Protein AF-A0A846QGM6-F1 (afdb_monomer)

Solvent-accessible surface area (backbone atoms only — not comparable to full-atom values): 6188 Å² total; per-residue (Å²): 93,51,68,62,52,48,53,54,50,50,55,50,37,68,71,65,72,51,72,40,39,62,67,58,50,51,53,54,36,46,74,75,37,53,83,46,46,83,41,39,66,65,30,49,55,51,36,39,76,70,55,50,32,43,80,45,79,36,79,90,75,72,40,58,25,36,38,66,63,51,89,82,69,51,75,65,61,50,46,73,76,38,52,67,59,52,51,51,62,76,44,59,87,78,66,97,67,87,84,69,82,88,130

Secondary structure (DSSP, 8-state):
-HHHHHHHHHHHHHHHTS-EEHHHHHHHHHHH-HHHHTTHHHHHHHHHHTTSEEEEEETTTTEEEEEES-TT--HHHHHHH-THHHHHHHS-SS---------

Structure (mmCIF, N/CA/C/O backbone):
data_AF-A0A846QGM6-F1
#
_entry.id   AF-A0A846QGM6-F1
#
loop_
_atom_site.group_PDB
_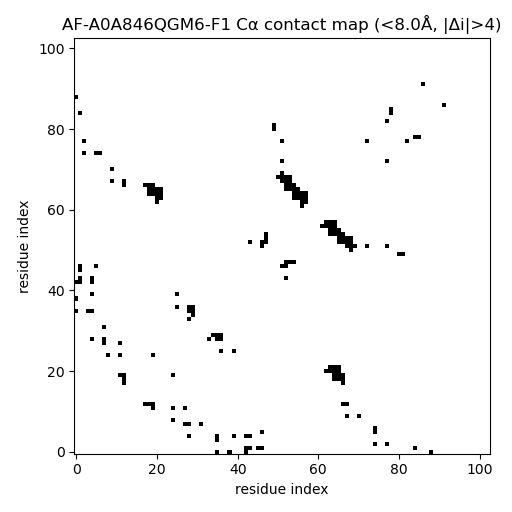atom_site.id
_atom_site.type_symbol
_atom_site.label_atom_id
_atom_site.label_alt_id
_atom_site.label_comp_id
_atom_site.label_asym_id
_atom_site.label_entity_id
_atom_site.label_seq_id
_atom_site.pdbx_PDB_ins_code
_atom_site.Cartn_x
_atom_site.Cartn_y
_atom_site.Cartn_z
_atom_site.occupancy
_atom_site.B_iso_or_equiv
_atom_site.auth_seq_id
_atom_site.auth_comp_id
_atom_site.auth_asym_id
_atom_site.auth_atom_id
_atom_site.pdbx_PDB_model_num
ATOM 1 N N . MET A 1 1 ? 6.229 1.253 -12.048 1.00 69.81 1 MET A N 1
ATOM 2 C CA . MET A 1 1 ? 7.119 0.223 -11.472 1.00 69.81 1 MET A CA 1
ATOM 3 C C . MET A 1 1 ? 6.614 -0.154 -10.082 1.00 69.81 1 MET A C 1
ATOM 5 O O . MET A 1 1 ? 6.600 0.723 -9.217 1.00 69.81 1 MET A O 1
ATOM 9 N N . PRO A 1 2 ? 6.232 -1.421 -9.850 1.00 71.75 2 PRO A N 1
ATOM 10 C CA . PRO A 1 2 ? 5.637 -1.881 -8.591 1.00 71.75 2 PRO A CA 1
ATOM 11 C C . PRO A 1 2 ? 6.503 -1.625 -7.354 1.00 71.75 2 PRO A C 1
ATOM 13 O O . PRO A 1 2 ? 5.987 -1.170 -6.340 1.00 71.75 2 PRO A O 1
ATOM 16 N N . MET A 1 3 ? 7.822 -1.815 -7.462 1.00 80.06 3 MET A N 1
ATOM 17 C CA . MET A 1 3 ? 8.772 -1.570 -6.366 1.00 80.06 3 MET A CA 1
ATOM 18 C C . MET A 1 3 ? 8.826 -0.104 -5.927 1.00 80.06 3 MET A C 1
ATOM 20 O O . MET A 1 3 ? 8.800 0.196 -4.738 1.00 80.06 3 MET A O 1
ATOM 24 N N . ILE A 1 4 ? 8.848 0.826 -6.885 1.00 82.31 4 ILE A N 1
ATOM 25 C CA . ILE A 1 4 ? 8.824 2.262 -6.578 1.00 82.31 4 ILE A CA 1
ATOM 26 C C . ILE A 1 4 ? 7.495 2.622 -5.906 1.00 82.31 4 ILE A C 1
ATOM 28 O O . ILE A 1 4 ? 7.487 3.321 -4.898 1.00 82.31 4 ILE A O 1
ATOM 32 N N . THR A 1 5 ? 6.372 2.107 -6.423 1.00 85.50 5 THR A N 1
ATOM 33 C CA . THR A 1 5 ? 5.062 2.294 -5.787 1.00 85.50 5 THR A CA 1
ATOM 34 C C . THR A 1 5 ? 5.050 1.731 -4.364 1.00 85.50 5 THR A C 1
ATOM 36 O O . THR A 1 5 ? 4.592 2.421 -3.463 1.00 85.50 5 THR A O 1
ATOM 39 N N . PHE A 1 6 ? 5.606 0.542 -4.126 1.00 86.38 6 PHE A N 1
ATOM 40 C CA . PHE A 1 6 ? 5.687 -0.033 -2.784 1.00 86.38 6 PHE A CA 1
ATOM 41 C C . PHE A 1 6 ? 6.498 0.835 -1.815 1.00 86.38 6 PHE A C 1
ATOM 43 O O . PHE A 1 6 ? 6.042 1.084 -0.703 1.00 86.38 6 PHE A O 1
ATOM 50 N N . ASN A 1 7 ? 7.658 1.344 -2.234 1.00 87.00 7 ASN A N 1
ATOM 51 C CA . ASN A 1 7 ? 8.484 2.202 -1.381 1.00 87.00 7 ASN A CA 1
ATOM 52 C C . ASN A 1 7 ? 7.771 3.514 -1.020 1.00 87.00 7 ASN A C 1
ATOM 54 O O . ASN A 1 7 ? 7.802 3.923 0.138 1.00 87.00 7 ASN A O 1
ATOM 58 N N . LEU A 1 8 ? 7.077 4.134 -1.982 1.00 89.81 8 LEU A N 1
ATOM 59 C CA . LEU A 1 8 ? 6.268 5.335 -1.735 1.00 89.81 8 LEU A CA 1
ATOM 60 C C . LEU A 1 8 ? 5.108 5.053 -0.774 1.00 89.81 8 LEU A C 1
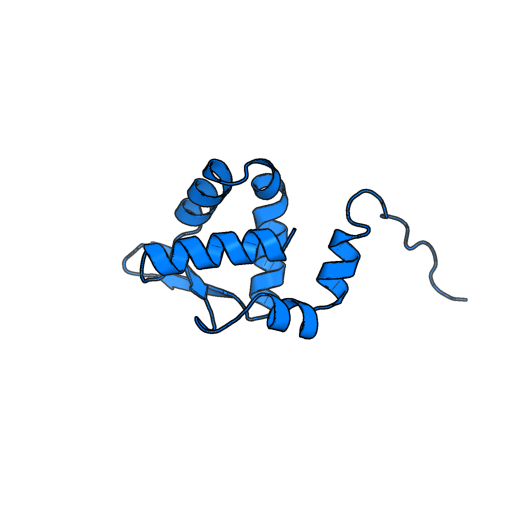ATOM 62 O O . LEU A 1 8 ? 4.820 5.846 0.117 1.00 89.81 8 LEU A O 1
ATOM 66 N N . LEU A 1 9 ? 4.449 3.903 -0.926 1.00 89.19 9 LEU A N 1
ATOM 67 C CA . LEU A 1 9 ? 3.407 3.478 0.004 1.00 89.19 9 LEU A CA 1
A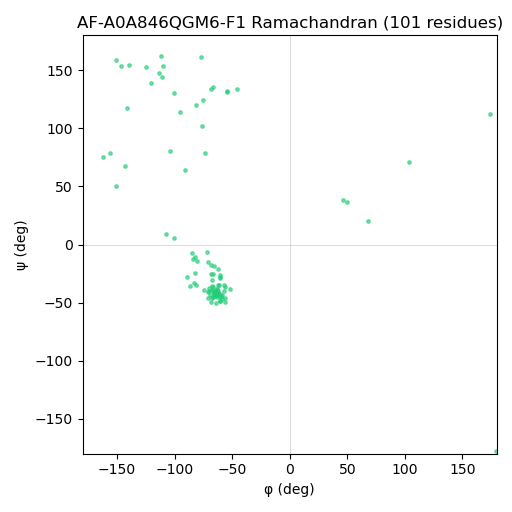TOM 68 C C . LEU A 1 9 ? 3.974 3.262 1.404 1.00 89.19 9 LEU A C 1
ATOM 70 O O . LEU A 1 9 ? 3.387 3.737 2.370 1.00 89.19 9 LEU A O 1
ATOM 74 N N . LYS A 1 10 ? 5.119 2.586 1.523 1.00 88.00 10 LYS A N 1
ATOM 75 C CA . LYS A 1 10 ? 5.779 2.347 2.807 1.00 88.00 10 LYS A CA 1
ATOM 76 C C . LYS A 1 10 ? 6.117 3.658 3.516 1.00 88.00 10 LYS A C 1
ATOM 78 O O . LYS A 1 10 ? 5.753 3.810 4.678 1.00 88.00 10 LYS A O 1
ATOM 83 N N . GLU A 1 11 ? 6.695 4.623 2.801 1.00 89.12 11 GLU A N 1
ATOM 84 C CA . GLU A 1 11 ? 6.943 5.974 3.325 1.00 89.12 11 GLU A CA 1
ATOM 85 C C . GLU A 1 11 ? 5.644 6.627 3.832 1.00 89.12 11 GLU A C 1
ATOM 87 O O . GLU A 1 11 ? 5.603 7.184 4.933 1.00 89.12 11 GLU A O 1
ATOM 92 N N . LEU A 1 12 ? 4.562 6.540 3.053 1.00 90.94 12 LEU A N 1
ATOM 93 C CA . LEU A 1 12 ? 3.265 7.100 3.428 1.00 90.94 12 LEU A CA 1
ATOM 94 C C . LEU A 1 12 ? 2.677 6.426 4.681 1.00 90.94 12 LEU A C 1
ATOM 96 O O . LEU A 1 12 ? 2.174 7.116 5.571 1.00 90.94 12 LEU A O 1
ATOM 100 N N . PHE A 1 13 ? 2.767 5.099 4.775 1.00 89.06 13 PHE A N 1
ATOM 101 C CA . PHE A 1 13 ? 2.280 4.321 5.915 1.00 89.06 13 PHE A CA 1
ATOM 102 C C . PHE A 1 13 ? 3.059 4.614 7.198 1.00 89.06 13 PHE A C 1
ATOM 104 O O . PHE A 1 13 ? 2.454 4.775 8.262 1.00 89.06 13 PHE A O 1
ATOM 111 N N . GLU A 1 14 ? 4.383 4.740 7.101 1.00 86.31 14 GLU A N 1
ATOM 112 C CA . GLU A 1 14 ? 5.247 5.114 8.225 1.00 86.31 14 GLU A CA 1
ATOM 113 C C . GLU A 1 14 ? 4.924 6.527 8.735 1.00 86.31 14 GLU A C 1
ATOM 115 O O . GLU A 1 14 ? 4.880 6.751 9.949 1.00 86.31 14 GLU A O 1
ATOM 120 N N . LYS A 1 15 ? 4.614 7.466 7.830 1.00 87.06 15 LYS A N 1
ATOM 121 C CA . LYS A 1 15 ? 4.223 8.839 8.192 1.00 87.06 15 LYS A CA 1
ATOM 122 C C . LYS A 1 15 ? 2.840 8.928 8.828 1.00 87.06 15 LYS A C 1
ATOM 124 O O . LYS A 1 15 ? 2.685 9.618 9.833 1.00 87.06 15 LYS A O 1
ATOM 129 N N . GLN A 1 16 ? 1.834 8.264 8.256 1.00 83.75 16 GLN A N 1
ATOM 130 C CA . GLN A 1 16 ? 0.456 8.351 8.757 1.00 83.75 16 GLN A CA 1
ATOM 131 C C . GLN A 1 16 ? 0.181 7.452 9.972 1.00 83.75 16 GLN A C 1
ATOM 133 O O . GLN A 1 16 ? -0.837 7.644 10.637 1.00 83.75 16 GLN A O 1
ATOM 138 N N . LYS A 1 17 ? 1.065 6.488 10.282 1.00 78.75 17 LYS A N 1
ATOM 139 C CA . LYS A 1 17 ? 0.900 5.501 11.370 1.00 78.75 17 LYS A CA 1
ATOM 140 C C . LYS A 1 17 ? -0.469 4.802 11.345 1.00 78.75 17 LYS A C 1
ATOM 142 O O . LYS A 1 17 ? -1.055 4.525 12.392 1.00 78.75 17 LYS A O 1
ATOM 147 N N . GLY A 1 18 ? -1.001 4.525 10.155 1.00 81.81 18 GLY A N 1
ATOM 148 C CA . GLY A 1 18 ? -2.320 3.916 10.014 1.00 81.81 18 GLY A CA 1
ATOM 149 C C . GLY A 1 18 ? -2.764 3.690 8.567 1.00 81.81 18 GLY A C 1
ATOM 150 O O . GLY A 1 18 ? -2.004 3.964 7.637 1.00 81.81 18 GLY A O 1
ATOM 151 N N . PRO A 1 19 ? -3.996 3.178 8.374 1.00 88.12 19 PRO A N 1
ATOM 152 C CA . PRO A 1 19 ? -4.549 2.905 7.055 1.00 88.12 19 PRO A CA 1
ATOM 153 C C . PRO A 1 19 ? -4.815 4.190 6.273 1.00 88.12 19 PRO A C 1
ATOM 155 O O . PRO A 1 19 ? -5.448 5.130 6.780 1.00 88.12 19 PRO A O 1
ATOM 158 N N . VAL A 1 20 ? -4.401 4.191 5.011 1.00 92.12 20 VAL A N 1
ATOM 159 C CA . VAL A 1 20 ? -4.472 5.362 4.130 1.00 92.12 20 VAL A CA 1
ATOM 160 C C . VAL A 1 20 ? -5.509 5.147 3.041 1.00 92.12 20 VAL A C 1
ATOM 162 O O . VAL A 1 20 ? -5.703 4.043 2.539 1.00 92.12 20 VAL A O 1
ATOM 165 N N . THR A 1 21 ? -6.213 6.195 2.665 1.00 92.38 21 THR A N 1
ATOM 166 C CA . THR A 1 21 ? -7.211 6.154 1.597 1.00 92.38 21 THR A CA 1
ATOM 167 C C . THR A 1 21 ? -6.551 6.162 0.222 1.00 92.38 21 THR A C 1
ATOM 169 O O . THR A 1 21 ? -5.411 6.589 0.047 1.00 92.38 21 THR A O 1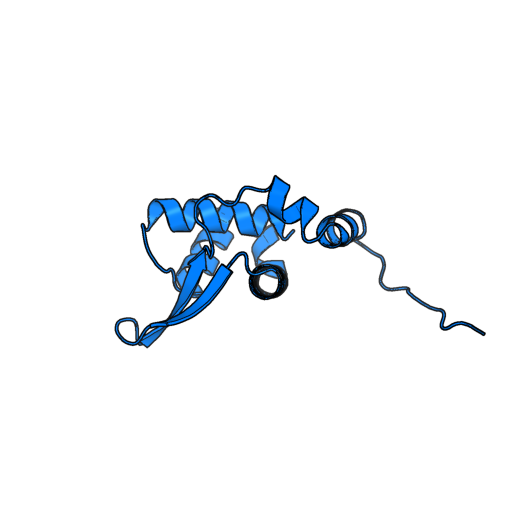
ATOM 172 N N . THR A 1 22 ? -7.304 5.742 -0.794 1.00 90.12 22 THR A N 1
ATOM 173 C CA . THR A 1 22 ? -6.844 5.809 -2.192 1.00 90.12 22 THR A CA 1
ATOM 174 C C . THR A 1 22 ? -6.454 7.237 -2.605 1.00 90.12 22 THR A C 1
ATOM 176 O O . THR A 1 22 ? -5.461 7.416 -3.302 1.00 90.12 22 THR A O 1
ATOM 179 N N . ASN A 1 23 ? -7.177 8.257 -2.127 1.00 90.69 23 ASN A N 1
ATOM 180 C CA . ASN A 1 23 ? -6.859 9.658 -2.422 1.00 90.69 23 ASN A CA 1
ATOM 181 C C . ASN A 1 23 ? -5.539 10.103 -1.782 1.00 90.69 23 ASN A C 1
ATOM 183 O O . ASN A 1 23 ? -4.762 10.806 -2.417 1.00 90.69 23 ASN A O 1
ATOM 187 N N . GLU A 1 24 ? -5.256 9.670 -0.552 1.00 92.50 24 GLU A N 1
ATOM 188 C CA . GLU A 1 24 ? -3.981 9.966 0.116 1.00 92.50 24 GLU A CA 1
ATOM 189 C C . GLU A 1 24 ? -2.799 9.339 -0.633 1.00 92.50 24 GLU A C 1
ATOM 191 O O . GLU A 1 24 ? -1.771 9.992 -0.803 1.00 92.50 24 GLU A O 1
ATOM 196 N N . ILE A 1 25 ? -2.970 8.122 -1.161 1.00 92.50 25 ILE A N 1
ATOM 197 C CA . ILE A 1 25 ? -1.966 7.473 -2.017 1.00 92.50 25 ILE A CA 1
ATOM 198 C C . ILE A 1 25 ? -1.762 8.264 -3.305 1.00 92.50 25 ILE A C 1
ATOM 200 O O . ILE A 1 25 ? -0.624 8.559 -3.656 1.00 92.50 25 ILE A O 1
ATOM 204 N N . ILE A 1 26 ? -2.846 8.609 -4.007 1.00 91.88 26 ILE A N 1
ATOM 205 C CA . ILE A 1 26 ? -2.786 9.367 -5.265 1.00 91.88 26 ILE A CA 1
ATOM 206 C C . ILE A 1 26 ? -2.043 10.683 -5.053 1.00 91.88 26 ILE A C 1
ATOM 208 O O . ILE A 1 26 ? -1.108 10.970 -5.794 1.00 91.88 26 ILE A O 1
ATOM 212 N N . ASN A 1 27 ? -2.406 11.439 -4.017 1.00 92.81 27 ASN A N 1
ATOM 213 C CA . ASN A 1 27 ? -1.778 12.722 -3.718 1.00 92.81 27 ASN A CA 1
ATOM 214 C C . ASN A 1 27 ? -0.293 12.557 -3.382 1.00 92.81 27 ASN A C 1
ATOM 216 O O . ASN A 1 27 ? 0.537 13.306 -3.889 1.00 92.81 27 ASN A O 1
ATOM 220 N N . HIS A 1 28 ? 0.057 11.553 -2.575 1.00 92.69 28 HIS A N 1
ATOM 221 C CA . HIS A 1 28 ? 1.449 11.297 -2.214 1.00 92.69 28 HIS A CA 1
ATOM 222 C C . HIS A 1 28 ? 2.300 10.868 -3.417 1.00 92.69 28 HIS A C 1
ATOM 224 O O . HIS A 1 28 ? 3.424 11.337 -3.591 1.00 92.69 28 HIS A O 1
ATOM 230 N N . VAL A 1 29 ? 1.763 9.995 -4.273 1.00 90.56 29 VAL A N 1
ATOM 231 C CA . VAL A 1 29 ? 2.454 9.526 -5.480 1.00 90.56 29 VAL A CA 1
ATOM 232 C C . VAL A 1 29 ? 2.560 10.643 -6.512 1.00 90.56 29 VAL A C 1
ATOM 234 O O . VAL A 1 29 ? 3.616 10.783 -7.117 1.00 90.56 29 VAL A O 1
ATOM 237 N N . ALA A 1 30 ? 1.522 11.460 -6.691 1.00 89.94 30 ALA A N 1
ATOM 238 C CA . ALA A 1 30 ? 1.554 12.609 -7.592 1.00 89.94 30 ALA A CA 1
ATOM 239 C C . ALA A 1 30 ? 2.606 13.646 -7.165 1.00 89.94 30 ALA A C 1
ATOM 241 O O . ALA A 1 30 ? 3.311 14.167 -8.020 1.00 89.94 30 ALA A O 1
ATOM 242 N N . ASP A 1 31 ? 2.752 13.895 -5.862 1.00 91.38 31 ASP A N 1
ATOM 243 C CA . ASP A 1 31 ? 3.763 14.808 -5.311 1.00 91.38 31 ASP A CA 1
ATOM 244 C C . ASP A 1 31 ? 5.195 14.278 -5.505 1.00 91.38 31 ASP A C 1
ATOM 246 O O . ASP A 1 31 ? 6.092 14.994 -5.948 1.00 91.38 31 ASP A O 1
ATOM 250 N N . LYS A 1 32 ? 5.417 12.990 -5.213 1.00 89.75 32 LYS A N 1
ATOM 251 C CA . LYS A 1 32 ? 6.761 12.390 -5.206 1.00 89.75 32 LYS A CA 1
ATOM 252 C C . LYS A 1 32 ? 7.229 11.879 -6.561 1.00 89.75 32 LYS A C 1
ATOM 254 O O . LYS A 1 32 ? 8.424 11.886 -6.851 1.00 89.75 32 LYS A O 1
ATOM 259 N N . SER A 1 33 ? 6.316 11.343 -7.361 1.00 84.44 33 SER A N 1
ATOM 260 C CA . SER A 1 33 ? 6.632 10.686 -8.625 1.00 84.44 33 SER A CA 1
ATOM 261 C C . SER A 1 33 ? 5.426 10.711 -9.575 1.00 84.44 33 SER A C 1
ATOM 263 O O . SER A 1 33 ? 4.759 9.688 -9.763 1.00 84.44 33 SER A O 1
ATOM 265 N N . PRO A 1 34 ? 5.165 11.855 -10.240 1.00 82.62 34 PRO A N 1
ATOM 266 C CA . PRO A 1 34 ? 4.080 11.986 -11.214 1.00 82.62 34 PRO A CA 1
ATOM 267 C C . PRO A 1 34 ? 4.102 10.892 -12.292 1.00 82.62 34 PRO A C 1
ATOM 269 O O . PRO A 1 34 ? 3.065 10.344 -12.648 1.00 82.62 34 PRO A O 1
ATOM 272 N N . ARG A 1 35 ? 5.299 10.493 -12.749 1.00 80.44 35 ARG A N 1
ATOM 273 C CA . ARG A 1 35 ? 5.492 9.418 -13.741 1.00 80.44 35 ARG A CA 1
ATOM 274 C C . ARG A 1 35 ? 4.950 8.061 -13.271 1.00 80.44 35 ARG A C 1
ATOM 276 O O . ARG A 1 35 ? 4.541 7.234 -14.082 1.00 80.44 35 ARG A O 1
ATOM 283 N N . ASN A 1 36 ? 4.935 7.807 -11.965 1.00 81.56 36 ASN A N 1
ATOM 284 C CA . ASN A 1 36 ? 4.408 6.566 -11.405 1.00 81.56 36 ASN A CA 1
ATOM 285 C C . ASN A 1 36 ? 2.890 6.582 -11.213 1.00 81.56 36 ASN A C 1
ATOM 287 O O . ASN A 1 36 ? 2.319 5.510 -10.992 1.00 81.56 36 ASN A O 1
ATOM 291 N N . LEU A 1 37 ? 2.244 7.748 -11.310 1.00 85.31 37 LEU A N 1
ATOM 292 C CA . LEU A 1 37 ? 0.804 7.890 -11.120 1.00 85.31 37 LEU A CA 1
ATOM 293 C C . LEU A 1 37 ? 0.013 7.145 -12.201 1.00 85.31 37 LEU A C 1
ATOM 295 O O . LEU A 1 37 ? -0.938 6.438 -11.880 1.00 85.31 37 LEU A O 1
ATOM 299 N N . GLU A 1 38 ? 0.457 7.224 -13.458 1.00 83.56 38 GLU A N 1
ATOM 300 C CA . GLU A 1 38 ? -0.178 6.542 -14.599 1.00 83.56 38 GLU A CA 1
ATOM 301 C C . GLU A 1 38 ? -0.264 5.024 -14.394 1.00 83.56 38 GLU A C 1
ATOM 303 O O . GLU A 1 38 ? -1.244 4.380 -14.757 1.00 83.56 38 GLU A O 1
ATOM 308 N N . ASN A 1 39 ? 0.748 4.457 -13.737 1.00 83.75 39 ASN A N 1
ATOM 309 C CA . ASN A 1 39 ? 0.851 3.026 -13.471 1.00 83.75 39 ASN A CA 1
ATOM 310 C C . ASN A 1 39 ? 0.431 2.647 -12.045 1.00 83.75 39 ASN A C 1
ATOM 312 O O . ASN A 1 39 ? 0.605 1.492 -11.647 1.00 83.75 39 ASN A O 1
ATOM 316 N N . LEU A 1 40 ? -0.082 3.593 -11.252 1.00 86.25 40 LEU A N 1
ATOM 317 C CA . LEU A 1 40 ? -0.369 3.384 -9.834 1.00 86.25 40 LEU A CA 1
ATOM 318 C C . LEU A 1 40 ? -1.399 2.275 -9.635 1.00 86.25 40 LEU A C 1
ATOM 320 O O . LEU A 1 40 ? -1.158 1.358 -8.858 1.00 86.25 40 LEU A O 1
ATOM 324 N N . VAL A 1 41 ? -2.514 2.325 -10.366 1.00 85.38 41 VAL A N 1
ATOM 325 C CA . VAL A 1 41 ? -3.603 1.343 -10.239 1.00 85.38 41 VAL A CA 1
ATOM 326 C C . VAL A 1 41 ? -3.108 -0.066 -10.564 1.00 85.38 41 VAL A C 1
ATOM 328 O O . VAL A 1 41 ? -3.315 -0.988 -9.776 1.00 85.38 41 VAL A O 1
ATOM 331 N N . SER A 1 42 ? -2.395 -0.225 -11.680 1.00 83.94 42 SER A N 1
ATOM 332 C CA . SER A 1 42 ? -1.816 -1.509 -12.083 1.00 83.94 42 SER A CA 1
ATOM 333 C C . SER A 1 42 ? -0.844 -2.040 -11.028 1.00 83.94 42 SER A C 1
ATOM 335 O O . SER A 1 42 ? -0.936 -3.203 -10.641 1.00 83.94 42 SER A O 1
ATOM 337 N N . ASN A 1 43 ? 0.029 -1.181 -10.491 1.00 85.06 43 ASN A N 1
ATOM 338 C CA . ASN A 1 43 ? 0.972 -1.570 -9.441 1.00 85.06 43 ASN A CA 1
ATOM 339 C C . ASN A 1 43 ? 0.245 -1.957 -8.139 1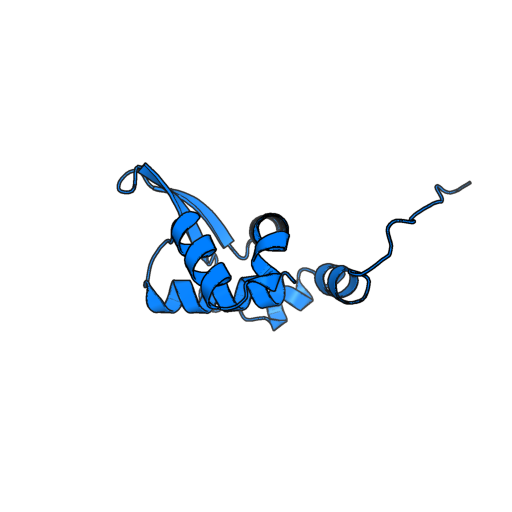.00 85.06 43 ASN A C 1
ATOM 341 O O . ASN A 1 43 ? 0.619 -2.942 -7.513 1.00 85.06 43 ASN A O 1
ATOM 345 N N . MET A 1 44 ? -0.811 -1.234 -7.748 1.00 87.31 44 MET A N 1
ATOM 346 C CA . MET A 1 44 ? -1.606 -1.528 -6.547 1.00 87.31 44 MET A CA 1
ATOM 347 C C . MET A 1 44 ? -2.283 -2.898 -6.622 1.00 87.31 44 MET A C 1
ATOM 349 O O . MET A 1 44 ? -2.251 -3.637 -5.644 1.00 87.31 44 MET A O 1
ATOM 353 N N . ILE A 1 45 ? -2.839 -3.266 -7.783 1.00 85.00 45 ILE A N 1
ATOM 354 C CA . ILE A 1 45 ? -3.447 -4.591 -7.994 1.00 85.00 45 ILE A CA 1
ATOM 355 C C . ILE A 1 45 ? -2.408 -5.692 -7.796 1.00 85.00 45 ILE A C 1
ATOM 357 O O . ILE A 1 45 ? -2.698 -6.717 -7.180 1.00 85.00 45 ILE A O 1
ATOM 361 N N . VAL A 1 46 ? -1.197 -5.497 -8.320 1.00 83.19 46 VAL A N 1
ATOM 362 C CA . VAL A 1 46 ? -0.138 -6.487 -8.138 1.00 83.19 46 VAL A CA 1
ATOM 363 C C . VAL A 1 46 ? 0.280 -6.576 -6.672 1.00 83.19 46 VAL A C 1
ATOM 365 O O . VAL A 1 46 ? 0.371 -7.676 -6.134 1.00 83.19 46 VAL A O 1
ATOM 368 N N . LEU A 1 47 ? 0.474 -5.440 -6.002 1.00 85.44 47 LEU A N 1
ATOM 369 C CA . LEU A 1 47 ? 0.850 -5.433 -4.589 1.00 85.44 47 LEU A CA 1
ATOM 370 C C . LEU A 1 47 ? -0.225 -6.076 -3.697 1.00 85.44 47 LEU A C 1
ATOM 372 O O . LEU A 1 47 ? 0.109 -6.749 -2.722 1.00 85.44 47 LEU A O 1
ATOM 376 N N . GLU A 1 48 ? -1.503 -5.900 -4.040 1.00 86.88 48 GLU A N 1
ATOM 377 C CA . GLU A 1 48 ? -2.635 -6.526 -3.350 1.00 86.88 48 GLU A CA 1
ATOM 378 C C . GLU A 1 48 ? -2.660 -8.042 -3.570 1.00 86.88 48 GLU A C 1
ATOM 380 O O . GLU A 1 48 ? -2.709 -8.804 -2.604 1.00 86.88 48 GLU A O 1
ATOM 385 N N . LYS A 1 49 ? -2.552 -8.501 -4.825 1.00 83.19 49 LYS A N 1
ATOM 386 C CA . LYS A 1 49 ? -2.478 -9.938 -5.149 1.00 83.19 49 LYS A CA 1
ATOM 387 C C . LYS A 1 49 ? -1.261 -10.612 -4.521 1.00 83.19 49 LYS A C 1
ATOM 389 O O . LYS A 1 49 ? -1.354 -11.756 -4.087 1.00 83.19 49 LYS A O 1
ATOM 394 N N . GLY A 1 50 ? -0.150 -9.885 -4.432 1.00 80.12 50 GLY A N 1
ATOM 395 C CA . GLY A 1 50 ? 1.060 -10.333 -3.755 1.00 80.12 50 GLY A CA 1
ATOM 396 C C . GLY A 1 50 ? 0.969 -10.368 -2.237 1.00 80.12 50 GLY A C 1
ATOM 397 O O . GLY A 1 50 ? 1.885 -10.861 -1.580 1.00 80.12 50 GLY A O 1
ATOM 398 N N . GLY A 1 51 ? -0.134 -9.877 -1.671 1.00 85.25 51 GLY A N 1
ATOM 399 C CA . GLY A 1 51 ? -0.340 -9.833 -0.235 1.00 85.25 51 GLY A CA 1
ATOM 400 C C . GLY A 1 51 ? 0.590 -8.850 0.465 1.00 85.25 51 GLY A C 1
ATOM 401 O O . GLY A 1 51 ? 0.771 -8.973 1.672 1.00 85.25 51 GLY A O 1
ATOM 402 N N . PHE A 1 52 ? 1.170 -7.878 -0.244 1.00 86.25 52 PHE A N 1
ATOM 403 C CA . PHE A 1 52 ? 2.019 -6.833 0.340 1.00 86.25 52 PHE A CA 1
ATOM 404 C C . PHE A 1 52 ? 1.192 -5.687 0.915 1.00 86.25 52 PHE A C 1
ATOM 406 O O . PHE A 1 52 ? 1.557 -5.096 1.932 1.00 86.25 52 PHE A O 1
ATOM 413 N N . VAL A 1 53 ? 0.050 -5.412 0.285 1.00 89.31 53 VAL A N 1
ATOM 414 C CA . VAL A 1 53 ? -0.953 -4.472 0.779 1.00 89.31 53 VAL A CA 1
ATOM 415 C C . VAL A 1 53 ? -2.307 -5.154 0.887 1.00 89.31 53 VAL A C 1
ATOM 417 O O . VAL A 1 53 ? -2.609 -6.092 0.150 1.00 89.31 53 VAL A O 1
ATOM 420 N N . LYS A 1 54 ? -3.140 -4.662 1.799 1.00 91.19 54 LYS A N 1
ATOM 421 C CA . LYS A 1 54 ? -4.534 -5.082 1.946 1.00 91.19 54 LYS A CA 1
ATOM 422 C C . LYS A 1 54 ? -5.446 -3.892 1.756 1.00 91.19 54 LYS A C 1
ATOM 424 O O . LYS A 1 54 ? -5.176 -2.811 2.274 1.00 91.19 54 LYS A O 1
ATOM 429 N N . LYS A 1 55 ? -6.548 -4.123 1.052 1.00 92.75 55 LYS A N 1
ATOM 430 C CA . LYS A 1 55 ? -7.659 -3.187 0.938 1.00 92.75 55 LYS A CA 1
ATOM 431 C C . LYS A 1 55 ? -8.775 -3.616 1.879 1.00 92.75 55 LYS A C 1
ATOM 433 O O . LYS A 1 55 ? -9.217 -4.763 1.849 1.00 92.75 55 LYS A O 1
ATOM 438 N N . ARG A 1 56 ? -9.286 -2.687 2.682 1.00 92.25 56 ARG A N 1
ATOM 439 C CA . ARG A 1 56 ? -10.493 -2.906 3.490 1.00 92.25 56 ARG A CA 1
ATOM 440 C C . ARG A 1 56 ? -11.382 -1.678 3.492 1.00 92.25 56 ARG A C 1
ATOM 442 O O . ARG A 1 56 ? -10.919 -0.560 3.292 1.00 92.25 56 ARG A O 1
ATOM 449 N N . PHE A 1 57 ? -12.674 -1.886 3.705 1.00 91.12 57 PHE A N 1
ATOM 450 C CA . PHE A 1 57 ? -13.600 -0.778 3.895 1.00 91.12 57 PHE A CA 1
ATOM 451 C C . PHE A 1 57 ? -13.519 -0.284 5.342 1.00 91.12 57 PHE A C 1
ATOM 453 O O . PHE A 1 57 ? -13.775 -1.048 6.276 1.00 91.12 57 PHE A O 1
ATOM 460 N N . ASP A 1 58 ? -13.169 0.985 5.530 1.00 90.81 58 ASP A N 1
ATOM 461 C CA . ASP A 1 58 ? -13.175 1.641 6.831 1.00 90.81 58 ASP A CA 1
ATOM 462 C C . ASP A 1 58 ? -14.503 2.382 7.016 1.00 90.81 58 ASP A C 1
ATOM 464 O O . ASP A 1 58 ? -14.800 3.356 6.320 1.00 90.81 58 ASP A O 1
ATOM 468 N N . ARG A 1 59 ? -15.309 1.923 7.980 1.00 88.75 59 ARG A N 1
ATOM 469 C CA . ARG A 1 59 ? -16.610 2.531 8.296 1.00 88.75 59 ARG A CA 1
ATOM 470 C C . ARG A 1 59 ? -16.490 3.930 8.898 1.00 88.75 59 ARG A C 1
ATOM 472 O O . ARG A 1 59 ? -17.387 4.737 8.688 1.00 88.75 59 ARG A O 1
ATOM 479 N N . LYS A 1 60 ? -15.412 4.235 9.628 1.00 87.00 60 LYS A N 1
ATOM 480 C CA . LYS A 1 60 ? -15.199 5.567 10.219 1.00 87.00 60 LYS A CA 1
ATOM 481 C C . LYS A 1 60 ? -14.871 6.587 9.137 1.00 87.00 60 LYS A C 1
ATOM 483 O O . LYS A 1 60 ? -15.390 7.695 9.173 1.00 87.00 60 LYS A O 1
ATOM 488 N N . LYS A 1 61 ? -14.045 6.197 8.163 1.00 82.56 61 LYS A N 1
ATOM 489 C CA . LYS A 1 61 ? -13.704 7.044 7.008 1.00 82.56 61 LYS A CA 1
ATOM 490 C C . LYS A 1 61 ? -14.733 6.959 5.868 1.00 82.56 61 LYS A C 1
ATOM 492 O O . LYS A 1 61 ? -14.612 7.709 4.907 1.00 82.56 61 LYS A O 1
ATOM 497 N N . SER A 1 62 ? -15.714 6.051 5.954 1.00 88.44 62 SER A N 1
ATOM 498 C CA . SER A 1 62 ? -16.672 5.723 4.881 1.00 88.44 62 SER A CA 1
ATOM 499 C C . SER A 1 62 ? -15.994 5.524 3.519 1.00 88.44 62 SER A C 1
ATOM 501 O O . SER A 1 62 ? -16.490 5.959 2.482 1.00 88.44 62 SER A O 1
ATOM 503 N N . SER A 1 63 ? -14.816 4.898 3.527 1.00 89.88 63 SER A N 1
ATOM 504 C CA . SER A 1 63 ? -13.947 4.803 2.357 1.00 89.88 63 SER A CA 1
ATOM 505 C C . SER A 1 63 ? -13.097 3.540 2.398 1.00 89.88 63 SER A C 1
ATOM 507 O O . SER A 1 63 ? -12.863 2.953 3.457 1.00 89.88 63 SER A O 1
ATOM 509 N N . TYR A 1 64 ? -12.616 3.117 1.231 1.00 88.44 64 TYR A N 1
ATOM 510 C CA . TYR A 1 64 ? -11.627 2.052 1.151 1.00 88.44 64 TYR A CA 1
ATOM 511 C C . TYR A 1 64 ? -10.258 2.580 1.559 1.00 88.44 64 TYR A C 1
ATOM 513 O O . TYR A 1 64 ? -9.734 3.533 0.972 1.00 88.44 64 TYR A O 1
ATOM 521 N N . VAL A 1 65 ? -9.684 1.911 2.550 1.00 93.44 65 VAL A N 1
ATOM 522 C CA . VAL A 1 65 ? -8.338 2.158 3.040 1.00 93.44 65 VAL A CA 1
ATOM 523 C C . VAL A 1 65 ? -7.426 1.003 2.672 1.00 93.44 65 VAL A C 1
ATOM 525 O O . VAL A 1 65 ? -7.852 -0.144 2.513 1.00 93.44 65 VAL A O 1
ATOM 528 N N . TRP A 1 66 ? -6.159 1.345 2.561 1.00 93.88 66 TRP A N 1
ATOM 529 C CA . TRP A 1 66 ? -5.053 0.462 2.284 1.00 93.88 66 TRP A CA 1
ATOM 530 C C . TRP A 1 66 ? -4.155 0.404 3.509 1.00 93.88 66 TRP A C 1
ATOM 532 O O . TRP A 1 66 ? -4.032 1.385 4.241 1.00 93.88 66 TRP A O 1
ATOM 542 N N . GLU A 1 67 ? -3.527 -0.740 3.728 1.00 92.00 67 GLU A N 1
ATOM 543 C CA . GLU A 1 67 ? -2.526 -0.938 4.775 1.00 92.00 67 GLU A CA 1
ATOM 544 C C . GLU A 1 67 ? -1.463 -1.933 4.307 1.00 92.00 67 GLU A C 1
ATOM 546 O O . GLU A 1 67 ? -1.741 -2.785 3.459 1.00 92.00 67 GLU A O 1
ATOM 551 N N . LEU A 1 68 ? -0.249 -1.832 4.856 1.00 89.31 68 LEU A N 1
ATOM 552 C CA . LEU A 1 68 ? 0.760 -2.877 4.678 1.00 89.31 68 LEU A CA 1
ATOM 553 C C . LEU A 1 68 ? 0.299 -4.147 5.379 1.00 89.31 68 LEU A C 1
ATOM 555 O O . LEU A 1 68 ? -0.133 -4.112 6.531 1.00 89.31 68 LEU A O 1
ATOM 559 N N . SER A 1 69 ? 0.449 -5.276 4.697 1.00 85.88 69 SER A N 1
ATOM 560 C CA . SER A 1 69 ? 0.204 -6.581 5.309 1.00 85.88 69 SER A CA 1
ATOM 561 C C . SER A 1 69 ? 1.221 -6.917 6.389 1.00 85.88 69 SER A C 1
ATOM 563 O O . SER A 1 69 ? 0.859 -7.552 7.376 1.00 85.88 69 SER A O 1
ATOM 565 N N . ASP A 1 70 ? 2.473 -6.509 6.186 1.00 82.00 70 ASP A N 1
ATOM 566 C CA . ASP A 1 70 ? 3.547 -6.631 7.161 1.00 82.00 70 ASP A CA 1
ATOM 567 C C . ASP A 1 70 ? 4.420 -5.364 7.103 1.00 82.00 70 ASP A C 1
ATOM 569 O O . ASP A 1 70 ? 5.009 -5.072 6.061 1.00 82.00 70 ASP A O 1
ATOM 573 N N . PRO A 1 71 ? 4.510 -4.580 8.189 1.00 72.62 71 PRO A N 1
ATOM 574 C CA . PRO A 1 71 ? 5.356 -3.389 8.232 1.00 72.62 71 PRO A 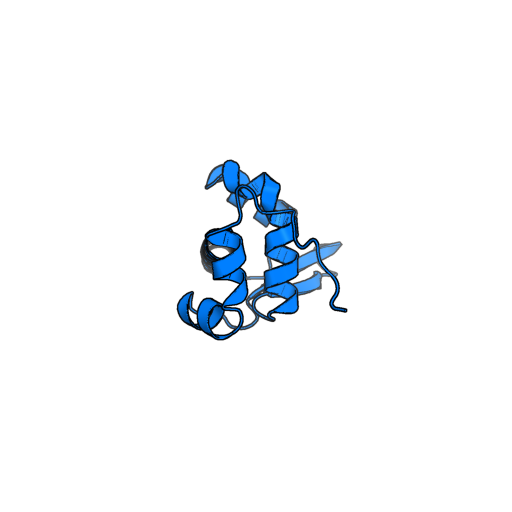CA 1
ATOM 575 C C . PRO A 1 71 ? 6.860 -3.704 8.137 1.00 72.62 71 PRO A C 1
ATOM 577 O O . PRO A 1 71 ? 7.647 -2.813 7.809 1.00 72.62 71 PRO A O 1
ATOM 580 N N . LYS A 1 72 ? 7.278 -4.951 8.397 1.00 74.00 72 LYS A N 1
ATOM 581 C CA . LYS A 1 72 ? 8.676 -5.389 8.265 1.00 74.00 72 LYS A CA 1
ATOM 582 C C . LYS A 1 72 ? 9.065 -5.748 6.832 1.00 74.00 72 LYS A C 1
ATOM 584 O O . LYS A 1 72 ? 10.262 -5.866 6.579 1.00 74.00 72 LYS A O 1
ATOM 589 N N . LEU A 1 73 ? 8.097 -5.851 5.912 1.00 72.44 73 LEU A N 1
ATOM 590 C CA . LEU A 1 73 ? 8.365 -6.184 4.513 1.00 72.44 73 LEU A CA 1
ATOM 591 C C . LEU A 1 73 ? 9.396 -5.231 3.906 1.00 72.44 73 LEU A C 1
ATOM 593 O O . LEU A 1 73 ? 9.291 -3.996 4.010 1.00 72.44 73 LEU A O 1
ATOM 597 N N . ASN A 1 74 ? 10.391 -5.815 3.252 1.00 67.94 74 ASN A N 1
ATOM 598 C CA . ASN A 1 74 ? 11.415 -5.088 2.516 1.00 67.94 74 ASN A CA 1
ATOM 599 C C . ASN A 1 74 ? 11.283 -5.334 1.003 1.00 67.94 74 ASN A C 1
ATOM 601 O O . ASN A 1 74 ? 10.611 -6.255 0.546 1.00 67.94 74 ASN A O 1
ATOM 605 N N . GLY A 1 75 ? 11.909 -4.470 0.200 1.00 65.38 75 GLY A N 1
ATOM 606 C CA . GLY A 1 75 ? 11.835 -4.574 -1.259 1.00 65.38 75 GLY A CA 1
ATOM 607 C C . GLY A 1 75 ? 12.395 -5.893 -1.810 1.00 65.38 75 GLY A C 1
ATOM 608 O O . GLY A 1 75 ? 11.939 -6.371 -2.842 1.00 65.38 75 GLY A O 1
ATOM 609 N N . THR A 1 76 ? 13.346 -6.514 -1.112 1.00 67.19 76 THR A N 1
ATOM 610 C CA . THR A 1 76 ? 13.933 -7.807 -1.491 1.00 67.19 76 THR A CA 1
ATOM 611 C C . THR A 1 76 ? 12.933 -8.961 -1.395 1.00 67.19 76 THR A C 1
ATOM 613 O O . THR A 1 76 ? 12.857 -9.764 -2.318 1.00 67.19 76 THR A O 1
ATOM 616 N N . GLU A 1 77 ? 12.076 -8.992 -0.373 1.00 68.06 77 GLU A N 1
ATOM 617 C CA . GLU A 1 77 ? 11.020 -10.009 -0.238 1.00 68.06 77 GLU A CA 1
ATOM 618 C C . GLU A 1 77 ? 9.937 -9.887 -1.325 1.00 68.06 77 GLU A C 1
ATOM 620 O O . GLU A 1 77 ? 9.291 -10.875 -1.679 1.00 68.06 77 GLU A O 1
ATOM 625 N N . ILE A 1 78 ? 9.741 -8.689 -1.889 1.00 68.12 78 ILE A N 1
ATOM 626 C CA . ILE A 1 78 ? 8.850 -8.486 -3.043 1.00 68.12 78 ILE A CA 1
ATOM 627 C C . ILE A 1 78 ? 9.439 -9.127 -4.294 1.00 68.12 78 ILE A C 1
ATOM 629 O O . ILE A 1 78 ? 8.719 -9.795 -5.036 1.00 68.12 78 ILE A O 1
ATOM 633 N N . LEU A 1 79 ? 10.742 -8.945 -4.509 1.00 67.81 79 LEU A N 1
ATOM 634 C CA . LEU A 1 79 ? 11.460 -9.506 -5.652 1.00 67.81 79 LEU A CA 1
ATOM 635 C C . LEU A 1 79 ? 11.524 -11.035 -5.593 1.00 67.81 79 LEU A C 1
ATOM 637 O O . LEU A 1 79 ? 11.393 -11.682 -6.626 1.00 67.81 79 LEU A O 1
ATOM 641 N N . GLU A 1 80 ? 11.674 -11.613 -4.400 1.00 69.00 80 GLU A N 1
ATOM 642 C CA . GLU A 1 80 ? 11.676 -13.069 -4.218 1.00 69.00 80 GLU A CA 1
ATOM 643 C C . GLU A 1 80 ? 10.297 -13.699 -4.436 1.00 69.00 80 GLU A C 1
ATOM 645 O O . GLU A 1 80 ? 10.197 -14.793 -4.990 1.00 69.00 80 GLU A O 1
ATOM 650 N N . ARG A 1 81 ? 9.220 -13.024 -4.013 1.00 66.00 81 ARG A N 1
ATOM 651 C CA . ARG A 1 81 ? 7.851 -13.550 -4.148 1.00 66.00 81 ARG A CA 1
ATOM 652 C C . ARG A 1 81 ? 7.239 -13.323 -5.527 1.00 66.00 81 ARG A C 1
ATOM 654 O O . ARG A 1 81 ? 6.320 -14.053 -5.878 1.00 66.00 81 ARG A O 1
ATOM 661 N N . TYR A 1 82 ? 7.713 -12.319 -6.263 1.00 65.62 82 TYR A N 1
ATOM 662 C CA . TYR A 1 82 ? 7.215 -11.958 -7.592 1.00 65.62 82 TYR A CA 1
ATOM 663 C C . TYR A 1 82 ? 8.364 -11.505 -8.516 1.00 65.62 82 TYR A C 1
ATOM 665 O O . TYR A 1 82 ? 8.436 -10.326 -8.888 1.00 65.62 82 TYR A O 1
ATOM 673 N N . PRO A 1 83 ? 9.281 -12.409 -8.906 1.00 63.75 83 PRO A N 1
ATOM 674 C CA . PRO A 1 83 ? 10.379 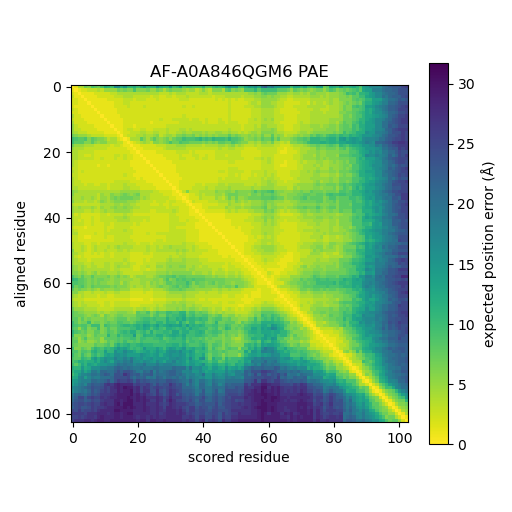-12.092 -9.824 1.00 63.75 83 PRO A CA 1
ATOM 675 C C . PRO A 1 83 ? 9.888 -11.616 -11.203 1.00 63.75 83 PRO A C 1
ATOM 677 O O . PRO A 1 83 ? 10.550 -10.804 -11.851 1.00 63.75 83 PRO A O 1
ATOM 680 N N . GLU A 1 84 ? 8.686 -12.016 -11.626 1.00 60.59 84 GLU A N 1
ATOM 681 C CA . GLU A 1 84 ? 8.029 -11.538 -12.849 1.00 60.59 84 GLU A CA 1
ATOM 682 C C . GLU A 1 84 ? 7.729 -10.030 -12.832 1.00 60.59 84 GLU A C 1
ATOM 684 O O . GLU A 1 84 ? 7.597 -9.403 -13.887 1.00 60.59 84 GLU A O 1
ATOM 689 N N . LEU A 1 85 ? 7.669 -9.405 -11.649 1.00 58.94 85 LEU A N 1
ATOM 690 C CA . LEU A 1 85 ? 7.576 -7.949 -11.553 1.00 58.94 85 LEU A CA 1
ATOM 691 C C . LEU A 1 85 ? 8.859 -7.271 -12.003 1.00 58.94 85 LEU A C 1
ATOM 693 O O . LEU A 1 85 ? 8.798 -6.132 -12.459 1.00 58.94 85 LEU A O 1
ATOM 697 N N . TYR A 1 86 ? 9.992 -7.969 -11.914 1.00 56.81 86 TYR A N 1
ATOM 698 C CA . TYR A 1 86 ? 11.258 -7.503 -12.453 1.00 56.81 86 TYR A CA 1
ATOM 699 C C . TYR A 1 86 ? 11.286 -7.621 -13.984 1.00 56.81 86 TYR A C 1
ATOM 701 O O . TYR A 1 86 ? 11.717 -6.691 -14.670 1.00 56.81 86 TYR A O 1
ATOM 709 N N . GLU A 1 87 ? 10.727 -8.701 -14.543 1.00 50.62 87 GLU A N 1
ATOM 710 C CA . GLU A 1 87 ? 10.586 -8.868 -15.998 1.00 50.62 87 GLU A CA 1
ATOM 711 C C . GLU A 1 87 ? 9.674 -7.795 -16.606 1.00 50.62 87 GLU A C 1
ATOM 713 O O . GLU A 1 87 ? 10.024 -7.182 -17.613 1.00 50.62 87 GLU A O 1
ATOM 718 N N . GLN A 1 88 ? 8.561 -7.456 -15.949 1.00 47.91 88 GLN A N 1
ATOM 719 C CA . GLN A 1 88 ? 7.712 -6.338 -16.379 1.00 47.91 88 GLN A CA 1
ATOM 720 C C . GLN A 1 88 ? 8.373 -4.961 -16.203 1.00 47.91 88 GLN A C 1
ATOM 722 O O . GLN A 1 88 ? 7.935 -3.999 -16.827 1.00 47.91 88 GLN A O 1
ATOM 727 N N . THR A 1 89 ? 9.425 -4.838 -15.385 1.00 48.81 89 THR A N 1
ATOM 728 C CA . THR A 1 89 ? 10.214 -3.597 -15.275 1.00 48.81 89 THR A CA 1
ATOM 729 C C . THR A 1 89 ? 11.380 -3.513 -16.258 1.00 48.81 89 THR A C 1
ATOM 731 O O . THR A 1 89 ? 11.724 -2.404 -16.653 1.00 48.81 89 THR A O 1
ATOM 734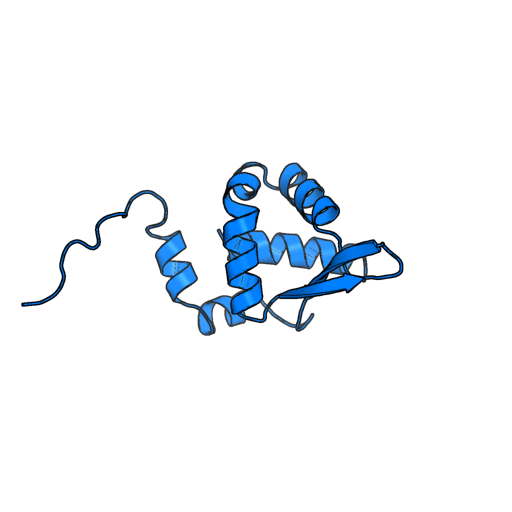 N N . LEU A 1 90 ? 11.951 -4.643 -16.694 1.00 45.16 90 LEU A N 1
ATOM 735 C CA . LEU A 1 90 ? 12.996 -4.685 -17.729 1.00 45.16 90 LEU A CA 1
ATOM 736 C C . LEU A 1 90 ? 12.415 -4.610 -19.150 1.00 45.16 90 LEU A C 1
ATOM 738 O O . LEU A 1 90 ? 13.013 -3.982 -20.017 1.00 45.16 90 LEU A O 1
ATOM 742 N N . TYR A 1 91 ? 11.235 -5.197 -19.377 1.00 44.22 91 TYR A N 1
ATOM 743 C CA . TYR A 1 91 ? 10.554 -5.243 -20.683 1.00 44.22 91 TYR A CA 1
ATOM 744 C C . TYR A 1 91 ? 9.314 -4.326 -20.762 1.00 44.22 91 TYR A C 1
ATOM 746 O O . TYR A 1 91 ? 8.537 -4.391 -21.717 1.00 44.22 91 TYR A O 1
ATOM 754 N N . GLY A 1 92 ? 9.107 -3.478 -19.746 1.00 44.88 92 GLY A N 1
ATOM 755 C CA . GLY A 1 92 ? 7.907 -2.651 -19.564 1.00 44.88 92 GLY A CA 1
ATOM 756 C C . GLY A 1 92 ? 7.744 -1.485 -20.539 1.00 44.88 92 GLY A C 1
ATOM 757 O O . GLY A 1 92 ? 6.638 -0.970 -20.678 1.00 44.88 92 GLY A O 1
ATOM 758 N N . GLU A 1 93 ? 8.795 -1.107 -21.267 1.00 44.12 93 GLU A N 1
ATOM 759 C CA . GLU A 1 93 ? 8.668 -0.269 -22.461 1.00 44.12 93 GLU A CA 1
ATOM 760 C C . GLU A 1 93 ? 8.833 -1.150 -23.709 1.00 44.12 93 GLU A C 1
ATOM 762 O O . GLU A 1 93 ? 9.891 -1.224 -24.321 1.00 44.12 93 GLU A O 1
ATOM 767 N N . GLY A 1 94 ? 7.754 -1.847 -24.080 1.00 43.50 94 GLY A N 1
ATOM 768 C CA . GLY A 1 94 ? 7.600 -2.426 -25.417 1.00 43.50 94 GLY A CA 1
ATOM 769 C C . GLY A 1 94 ? 7.813 -3.934 -25.533 1.00 43.50 94 GLY A C 1
ATOM 770 O O . GLY A 1 94 ? 8.749 -4.384 -26.183 1.00 43.50 94 GLY A O 1
ATOM 771 N N . SER A 1 95 ? 6.894 -4.748 -25.008 1.00 38.19 95 SER A N 1
ATOM 772 C CA . SER A 1 95 ? 6.789 -6.168 -25.396 1.00 38.19 95 SER A CA 1
ATOM 773 C C . SER A 1 95 ? 5.360 -6.714 -25.283 1.00 38.19 95 SER A C 1
ATOM 775 O O . SER A 1 95 ? 5.122 -7.795 -24.753 1.00 38.19 95 SER A O 1
ATOM 777 N N . PHE A 1 96 ? 4.381 -6.012 -25.864 1.00 41.59 96 PHE A N 1
ATOM 778 C CA . PHE A 1 96 ? 3.166 -6.678 -26.348 1.00 41.59 96 PHE A CA 1
ATOM 779 C C . PHE A 1 96 ? 3.499 -7.449 -27.633 1.00 41.59 96 PHE A C 1
ATOM 781 O O . PHE A 1 96 ? 3.212 -6.996 -28.735 1.00 41.59 96 PHE A O 1
ATOM 788 N N . SER A 1 97 ? 4.118 -8.623 -27.510 1.00 41.81 97 SER A N 1
ATOM 789 C CA . SER A 1 97 ? 4.035 -9.652 -28.553 1.00 41.81 97 SER A CA 1
ATOM 790 C C . SER A 1 97 ? 4.437 -11.019 -28.009 1.00 41.81 97 SER A C 1
ATOM 792 O O . SER A 1 97 ? 5.484 -11.564 -28.337 1.00 41.81 97 SER A O 1
ATOM 794 N N . LEU A 1 98 ? 3.552 -11.635 -27.228 1.00 38.56 98 LEU A N 1
ATOM 795 C CA . LEU A 1 98 ? 3.518 -13.095 -27.140 1.00 38.56 98 LEU A CA 1
ATOM 796 C C . 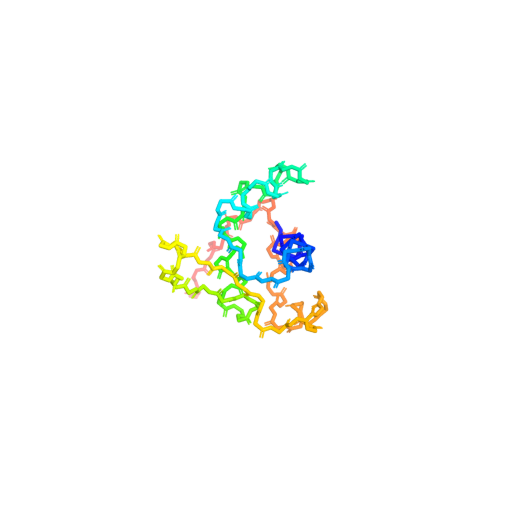LEU A 1 98 ? 2.542 -13.633 -28.191 1.00 38.56 98 LEU A C 1
ATOM 798 O O . LEU A 1 98 ? 1.531 -14.267 -27.893 1.00 38.56 98 LEU A O 1
ATOM 802 N N . LYS A 1 99 ? 2.876 -13.412 -29.469 1.00 44.50 99 LYS A N 1
ATOM 803 C CA . LYS A 1 99 ? 2.496 -14.376 -30.503 1.00 44.50 99 LYS A CA 1
ATOM 804 C C . LYS A 1 99 ? 3.447 -15.565 -30.384 1.00 44.50 99 LYS A C 1
ATOM 806 O O . LYS A 1 99 ? 4.553 -15.525 -30.904 1.00 44.50 99 LYS A O 1
ATOM 811 N N . LYS A 1 100 ? 2.966 -16.646 -29.775 1.00 39.31 100 LYS A N 1
ATOM 812 C CA . LYS A 1 100 ? 2.627 -17.884 -30.499 1.00 39.31 100 LYS A CA 1
ATOM 813 C C . LYS A 1 100 ? 2.240 -18.973 -29.502 1.00 39.31 100 LYS A C 1
ATOM 815 O O . LYS A 1 100 ? 3.055 -19.500 -28.754 1.00 39.31 100 LYS A O 1
ATOM 820 N N . ARG A 1 101 ? 0.956 -19.335 -29.558 1.00 43.47 101 ARG A N 1
ATOM 821 C CA . ARG A 1 101 ? 0.468 -20.644 -29.128 1.00 43.47 101 ARG A CA 1
ATOM 822 C C . ARG A 1 101 ? 1.255 -21.724 -29.874 1.00 43.47 101 ARG A C 1
ATOM 824 O O . ARG A 1 101 ? 1.383 -21.652 -31.095 1.00 43.47 101 ARG A O 1
ATOM 831 N N . LYS A 1 102 ? 1.737 -22.702 -29.108 1.00 42.38 102 LYS A N 1
ATOM 832 C CA . LYS A 1 102 ? 2.267 -23.988 -29.568 1.00 42.38 102 LYS A CA 1
ATOM 833 C C . LYS A 1 102 ? 1.354 -24.622 -30.625 1.00 42.38 102 LYS A C 1
ATOM 835 O O . LYS A 1 102 ? 0.151 -24.735 -30.382 1.00 42.38 102 LYS A O 1
ATOM 840 N N . ARG A 1 103 ? 1.947 -25.108 -31.712 1.00 44.69 103 ARG A N 1
ATOM 841 C CA . ARG A 1 103 ? 1.733 -26.461 -32.236 1.00 44.69 103 ARG A CA 1
ATOM 842 C C . ARG A 1 103 ? 3.066 -26.974 -32.744 1.00 44.69 103 ARG A C 1
ATOM 844 O O . ARG A 1 103 ? 3.750 -26.172 -33.415 1.00 44.69 103 ARG A O 1
#

Sequence (103 aa):
MPMITFNLLKELFEKQKGPVTTNEIINHVADKSPRNLENLVSNMIVLEKGGFVKKRFDRKKSSYVWELSDPKLNGTEILERYPELYEQTLYGEGSFSLKKRKR

Radius of gyration: 15.2 Å; Cα contacts (8 Å, |Δi|>4): 98; chains: 1; bounding box: 31×41×44 Å

Foldseek 3Di:
DLLVLLVLVLVLCVVVVDWAAPVSSLVSCCVPPVPCNVCNVVSVVVCCVLQQKDWDQDPVVNGITIDGSDSPDDSVVVCVSCVVVVVCVVCVPDDPDPPDDDD

Mean predicted aligned error: 9.29 Å

Nearest PDB structures (foldseek):
  4lln-assembly2_D  TM=5.362E-01  e=1.692E-03  Staphylococcus aureus
  8h7a-assembly2_E  TM=7.608E-01  e=6.772E-02  Homo sapiens
  5e1w-assembly1_A  TM=5.401E-01  e=5.317E-02  Dehalococcoides mccartyi CBDB1
  1sfx-assembly1_A  TM=4.806E-01  e=1.317E-01  Archaeoglobus fulgidus DSM 4304
  2f2e-assembly1_A  TM=4.684E-01  e=1.573E+00  Pseudomonas aeruginosa

pLDDT: mean 76.66, std 16.94, range [38.19, 93.88]